Protein AF-A0A820J6U2-F1 (afdb_monomer_lite)

Structure (mmCIF, N/CA/C/O backbone):
data_AF-A0A820J6U2-F1
#
_entry.id   AF-A0A820J6U2-F1
#
loop_
_atom_site.group_PDB
_atom_site.id
_atom_site.type_symbol
_atom_site.label_atom_id
_atom_site.label_alt_id
_atom_site.label_comp_id
_atom_site.label_asym_id
_atom_site.label_entity_id
_atom_site.label_seq_id
_atom_site.pdbx_PDB_ins_code
_atom_site.Cartn_x
_atom_site.Cartn_y
_atom_site.Cartn_z
_atom_site.occupancy
_atom_site.B_iso_or_equiv
_atom_site.auth_seq_id
_atom_site.auth_comp_id
_atom_site.auth_asym_id
_atom_site.auth_atom_id
_atom_site.pdbx_PDB_model_num
ATOM 1 N N . MET A 1 1 ? -4.299 0.961 -0.745 1.00 91.75 1 MET A N 1
ATOM 2 C CA . MET A 1 1 ? -5.739 0.727 -0.491 1.00 91.75 1 MET A CA 1
ATOM 3 C C . MET A 1 1 ? -6.074 1.226 0.905 1.00 91.75 1 MET A C 1
ATOM 5 O O . MET A 1 1 ? -5.284 0.971 1.806 1.00 91.75 1 MET A O 1
ATOM 9 N N . ILE A 1 2 ? -7.191 1.932 1.085 1.00 94.06 2 ILE A N 1
ATOM 10 C CA . ILE A 1 2 ? -7.709 2.304 2.411 1.00 94.06 2 ILE A CA 1
ATOM 11 C C . ILE A 1 2 ? -8.924 1.419 2.688 1.00 94.06 2 ILE A C 1
ATOM 13 O O . ILE A 1 2 ? -9.778 1.289 1.812 1.00 94.06 2 ILE A O 1
ATOM 17 N N . VAL A 1 3 ? -8.992 0.800 3.863 1.00 93.19 3 VAL A N 1
ATOM 18 C CA . VAL A 1 3 ? -10.116 -0.058 4.267 1.00 93.19 3 VAL A CA 1
ATOM 19 C C . VAL A 1 3 ? -10.575 0.281 5.670 1.00 93.19 3 VAL A C 1
ATOM 21 O O . VAL A 1 3 ? -9.757 0.643 6.515 1.00 93.19 3 VAL A O 1
ATOM 24 N N . SER A 1 4 ? -11.872 0.125 5.932 1.00 90.62 4 SER A N 1
ATOM 25 C CA . SER A 1 4 ? -12.332 0.050 7.314 1.00 90.62 4 SER A CA 1
ATOM 26 C C . SER A 1 4 ? -11.822 -1.240 7.940 1.00 90.62 4 SER A C 1
ATOM 28 O O . SER A 1 4 ? -11.624 -2.244 7.257 1.00 90.62 4 SER A O 1
ATOM 30 N N . ASP A 1 5 ? -11.607 -1.221 9.242 1.00 86.25 5 ASP A N 1
ATOM 31 C CA . ASP A 1 5 ? -11.094 -2.382 9.956 1.00 86.25 5 ASP A CA 1
ATOM 32 C C . ASP A 1 5 ? -12.026 -3.614 9.872 1.00 86.25 5 ASP A C 1
ATOM 34 O O . ASP A 1 5 ? -11.580 -4.685 9.457 1.00 86.25 5 ASP A O 1
ATOM 38 N N . ALA A 1 6 ? -13.333 -3.444 10.105 1.00 86.00 6 ALA A N 1
ATOM 39 C CA . ALA A 1 6 ? -14.312 -4.534 10.009 1.00 86.00 6 ALA A CA 1
ATOM 40 C C . ALA A 1 6 ? -14.366 -5.185 8.612 1.00 86.00 6 ALA A C 1
ATOM 42 O O . ALA A 1 6 ? -14.440 -6.410 8.483 1.00 86.00 6 ALA A O 1
ATOM 43 N N . LEU A 1 7 ? -14.313 -4.375 7.549 1.00 88.00 7 LEU A N 1
ATOM 44 C CA . LEU A 1 7 ? -14.308 -4.885 6.177 1.00 88.00 7 LEU A CA 1
ATOM 45 C C . LEU A 1 7 ? -12.940 -5.475 5.810 1.00 88.00 7 LEU A C 1
ATOM 47 O O . LEU A 1 7 ? -12.855 -6.497 5.128 1.00 88.00 7 LEU A O 1
ATOM 51 N N . GLY A 1 8 ? -11.871 -4.842 6.289 1.00 90.00 8 GLY A N 1
ATOM 52 C CA . GLY A 1 8 ? -10.494 -5.241 6.050 1.00 90.00 8 GLY A CA 1
ATOM 53 C C . GLY A 1 8 ? -10.203 -6.647 6.559 1.00 90.00 8 GLY A C 1
ATOM 54 O O . GLY A 1 8 ? -9.591 -7.427 5.835 1.00 90.00 8 GLY A O 1
ATOM 55 N N . GLN A 1 9 ? -10.726 -7.010 7.732 1.00 89.56 9 GLN A N 1
ATOM 56 C CA . GLN A 1 9 ? -10.561 -8.350 8.298 1.00 89.56 9 GLN A CA 1
ATOM 57 C C . GLN A 1 9 ? -11.046 -9.469 7.359 1.00 89.56 9 GLN A C 1
ATOM 59 O O . GLN A 1 9 ? -10.463 -10.550 7.351 1.00 89.56 9 GLN A O 1
ATOM 64 N N . HIS A 1 10 ? -12.084 -9.209 6.562 1.00 90.56 10 HIS A N 1
ATOM 65 C CA . HIS A 1 10 ? -12.668 -10.194 5.652 1.00 90.56 10 HIS A CA 1
ATOM 66 C C . HIS A 1 10 ? -12.004 -10.162 4.274 1.00 90.56 10 HIS A C 1
ATOM 68 O O . HIS A 1 10 ? -11.646 -11.203 3.736 1.00 90.56 10 HIS A O 1
ATOM 74 N N . ILE A 1 11 ? -11.800 -8.967 3.711 1.00 92.44 11 ILE A N 1
ATOM 75 C CA . ILE A 1 11 ? -11.329 -8.821 2.327 1.00 92.44 11 ILE A CA 1
ATOM 76 C C . ILE A 1 11 ? -9.810 -8.963 2.221 1.00 92.44 11 ILE A C 1
ATOM 78 O O . ILE A 1 11 ? -9.307 -9.577 1.282 1.00 92.44 11 ILE A O 1
ATOM 82 N N . VAL A 1 12 ? -9.049 -8.384 3.157 1.00 92.75 12 VAL A N 1
ATOM 83 C CA . VAL A 1 12 ? -7.586 -8.307 3.035 1.00 92.75 12 VAL A CA 1
ATOM 84 C C . VAL A 1 12 ? -6.919 -9.685 2.942 1.00 92.75 12 VAL A C 1
ATOM 86 O O . VAL A 1 12 ? -6.021 -9.819 2.107 1.00 92.75 12 VAL A O 1
ATOM 89 N N . PRO A 1 13 ? -7.334 -10.719 3.698 1.00 91.12 13 PRO A N 1
ATOM 90 C CA . PRO A 1 13 ? -6.768 -12.056 3.550 1.00 91.12 13 PRO A CA 1
ATOM 91 C C . PRO A 1 13 ? -6.868 -12.632 2.132 1.00 91.12 13 PRO A C 1
ATOM 93 O O . PRO A 1 13 ? -5.956 -13.344 1.714 1.00 91.12 13 PRO A O 1
ATOM 96 N N . GLU A 1 14 ? -7.925 -12.295 1.388 1.00 91.62 14 GLU A N 1
ATOM 97 C CA . GLU A 1 14 ? -8.164 -12.782 0.024 1.00 91.62 14 GLU A CA 1
ATOM 98 C C . GLU A 1 14 ? -7.326 -12.030 -1.017 1.00 91.62 14 GLU A C 1
ATOM 100 O O . GLU A 1 14 ? -6.870 -12.610 -2.001 1.00 91.62 14 GLU A O 1
ATOM 105 N N . ILE A 1 15 ? -7.077 -10.737 -0.791 1.00 92.12 15 ILE A N 1
ATOM 106 C CA . ILE A 1 15 ? -6.413 -9.864 -1.771 1.00 92.12 15 ILE A CA 1
ATOM 107 C C . ILE A 1 15 ? -4.946 -9.564 -1.448 1.00 92.12 15 ILE A C 1
ATOM 109 O O . ILE A 1 15 ? -4.245 -8.983 -2.277 1.00 92.12 15 ILE A O 1
ATOM 113 N N . GLN A 1 16 ? -4.439 -9.952 -0.272 1.00 90.69 16 GLN A N 1
ATOM 114 C CA . GLN A 1 16 ? -3.054 -9.665 0.135 1.00 90.69 16 GLN A CA 1
ATOM 115 C C . GLN A 1 16 ? -2.012 -10.262 -0.820 1.00 90.69 16 GLN A C 1
ATOM 117 O O . GLN A 1 16 ? -0.917 -9.717 -0.945 1.00 90.69 16 GLN A O 1
ATOM 122 N N . ALA A 1 17 ? -2.342 -11.340 -1.534 1.00 90.75 17 ALA A N 1
ATOM 123 C CA . ALA A 1 17 ? -1.451 -11.960 -2.511 1.00 90.75 17 ALA A CA 1
ATOM 124 C C . ALA A 1 17 ? -1.325 -11.152 -3.817 1.00 90.75 17 ALA A C 1
ATOM 126 O O . ALA A 1 17 ? -0.379 -11.365 -4.572 1.00 90.75 17 ALA A O 1
ATOM 127 N N . LEU A 1 18 ? -2.232 -10.201 -4.084 1.00 90.88 18 LEU A N 1
ATOM 128 C CA . LEU A 1 18 ? -2.226 -9.441 -5.333 1.00 90.88 18 LEU A CA 1
ATOM 129 C C . LEU A 1 18 ? -0.959 -8.581 -5.447 1.00 90.88 18 LEU A C 1
ATOM 131 O O . LEU A 1 18 ? -0.702 -7.755 -4.563 1.00 90.88 18 LEU A O 1
ATOM 135 N N . PRO A 1 19 ? -0.171 -8.714 -6.527 1.00 86.12 19 PRO A N 1
ATOM 136 C CA . PRO A 1 19 ? 1.062 -7.950 -6.695 1.00 86.12 19 PRO A CA 1
ATOM 137 C C . PRO A 1 19 ? 0.797 -6.449 -6.859 1.00 86.12 19 PRO A C 1
ATOM 139 O O . PRO A 1 19 ? 1.617 -5.639 -6.442 1.00 86.12 19 PRO A O 1
ATOM 142 N N . GLN A 1 20 ? -0.372 -6.062 -7.387 1.00 84.50 20 GLN A N 1
ATOM 143 C CA . GLN A 1 20 ? -0.759 -4.653 -7.531 1.00 84.50 20 GLN A CA 1
ATOM 144 C C . GLN A 1 20 ? -1.0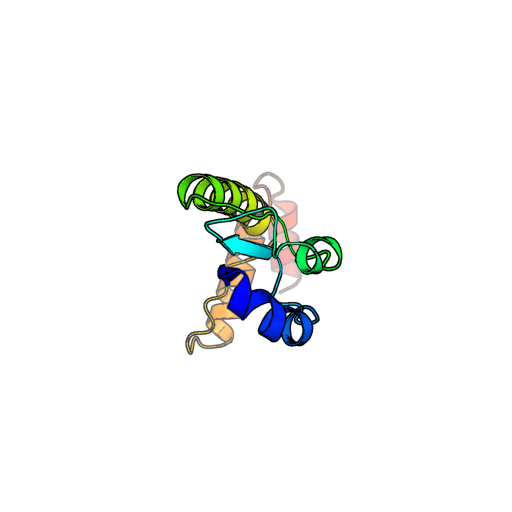67 -3.992 -6.179 1.00 84.50 20 GLN A C 1
ATOM 146 O O . GLN A 1 20 ? -1.043 -2.768 -6.050 1.00 84.50 20 GLN A O 1
ATOM 151 N N . LEU A 1 21 ? -1.370 -4.791 -5.152 1.00 90.00 21 LEU A N 1
ATOM 152 C CA . LEU A 1 21 ? -1.632 -4.291 -3.814 1.00 90.00 21 LEU A CA 1
ATOM 153 C C . LEU A 1 21 ? -0.306 -4.118 -3.071 1.00 90.00 21 LEU A C 1
ATOM 155 O O . LEU A 1 21 ? 0.199 -5.057 -2.458 1.00 90.00 21 LEU A O 1
ATOM 159 N N . LEU A 1 22 ? 0.248 -2.908 -3.132 1.00 88.88 22 LEU A N 1
ATOM 160 C CA . LEU A 1 22 ? 1.534 -2.576 -2.508 1.00 88.88 22 LEU A CA 1
ATOM 161 C C . LEU A 1 22 ? 1.409 -2.215 -1.027 1.00 88.88 22 LEU A C 1
ATOM 163 O O . LEU A 1 22 ? 2.329 -2.430 -0.242 1.00 88.88 22 LEU A O 1
ATOM 167 N N . SER A 1 23 ? 0.302 -1.586 -0.634 1.00 91.75 23 SER A N 1
ATOM 168 C CA . SER A 1 23 ? 0.139 -1.042 0.716 1.00 91.75 23 SER A CA 1
ATOM 169 C C . SER A 1 23 ? -1.329 -0.929 1.108 1.00 91.75 23 SER A C 1
ATOM 171 O O . SER A 1 23 ? -2.186 -0.552 0.297 1.00 91.75 23 SER A O 1
ATOM 173 N N . ILE A 1 24 ? -1.606 -1.242 2.370 1.00 93.62 24 ILE A N 1
ATOM 174 C CA . ILE A 1 24 ? -2.929 -1.220 2.990 1.00 93.62 24 ILE A CA 1
ATOM 175 C C . ILE A 1 24 ? -2.871 -0.297 4.206 1.00 93.62 24 ILE A C 1
ATOM 177 O O . ILE A 1 24 ? -2.007 -0.456 5.069 1.00 93.62 24 ILE A O 1
ATOM 181 N N . TYR A 1 25 ? -3.800 0.651 4.273 1.00 94.06 25 TYR A N 1
ATOM 182 C CA . TYR A 1 25 ? -3.992 1.540 5.416 1.00 94.06 25 TYR A CA 1
ATOM 183 C C . TYR A 1 25 ? -5.365 1.248 5.995 1.00 94.06 25 TYR A C 1
ATOM 185 O O . TYR A 1 25 ? -6.367 1.258 5.276 1.00 94.06 25 TYR A O 1
ATOM 193 N N . VAL A 1 26 ? -5.405 0.952 7.285 1.00 92.81 26 VAL A N 1
ATOM 194 C CA . VAL A 1 26 ? -6.649 0.603 7.964 1.00 92.81 26 VAL A CA 1
ATOM 195 C C . VAL A 1 26 ? -7.161 1.836 8.698 1.00 92.81 26 VAL A C 1
ATOM 197 O O . VAL A 1 26 ? -6.409 2.477 9.430 1.00 92.81 26 VAL A O 1
ATOM 200 N N . PHE A 1 27 ? -8.427 2.181 8.490 1.00 91.50 27 PHE A N 1
ATOM 201 C CA . PHE A 1 27 ? -9.104 3.292 9.150 1.00 91.50 27 PHE A CA 1
ATOM 202 C C . PHE A 1 27 ? -10.130 2.748 10.152 1.00 91.50 27 PHE A C 1
ATOM 204 O O . PHE A 1 27 ? -10.993 1.946 9.787 1.00 91.50 27 PHE A O 1
ATOM 211 N N . CYS A 1 28 ? -10.007 3.127 11.423 1.00 87.56 28 CYS A N 1
ATOM 212 C CA . CYS A 1 28 ? -10.856 2.623 12.501 1.00 87.56 28 CYS A CA 1
ATOM 213 C C . CYS A 1 28 ? -10.901 3.594 13.678 1.00 87.56 28 CYS A C 1
ATOM 215 O O . CYS A 1 28 ? -9.853 4.051 14.124 1.00 87.56 28 CYS A O 1
ATOM 217 N N . ASP A 1 29 ? -12.089 3.815 14.238 1.00 81.81 29 ASP A N 1
ATOM 218 C CA . ASP A 1 29 ? -12.287 4.676 15.409 1.00 81.81 29 ASP A CA 1
ATOM 219 C C . ASP A 1 29 ? -11.660 4.109 16.693 1.00 81.81 29 ASP A C 1
ATOM 221 O O . ASP A 1 29 ? -11.345 4.867 17.610 1.00 81.81 29 ASP A O 1
ATOM 225 N N . ASN A 1 30 ? -11.455 2.788 16.783 1.00 78.00 30 ASN A N 1
ATOM 226 C CA . ASN A 1 30 ? -11.007 2.143 18.016 1.00 78.00 30 ASN A CA 1
ATOM 227 C C . ASN A 1 30 ? -9.865 1.146 17.779 1.00 78.00 30 ASN A C 1
ATOM 229 O O . ASN A 1 30 ? -10.063 0.025 17.309 1.00 78.00 30 ASN A O 1
ATOM 233 N N . GLN A 1 31 ? -8.641 1.554 18.126 1.00 68.81 31 GLN A N 1
ATOM 234 C CA . GLN A 1 31 ? -7.435 0.807 17.764 1.00 68.81 31 GLN A CA 1
ATOM 235 C C . GLN A 1 31 ? -7.245 -0.522 18.514 1.00 68.81 31 GLN A C 1
ATOM 237 O O . GLN A 1 31 ? -6.524 -1.401 18.051 1.00 68.81 31 GLN A O 1
ATOM 242 N N . SER A 1 32 ? -7.862 -0.693 19.679 1.00 67.12 32 SER A N 1
ATOM 243 C CA . SER A 1 32 ? -7.484 -1.758 20.615 1.00 67.12 32 SER A CA 1
ATOM 244 C C . SER A 1 32 ? -8.186 -3.099 20.388 1.00 67.12 32 SER A C 1
ATOM 246 O O . SER A 1 32 ? -7.609 -4.135 20.713 1.00 67.12 32 SER A O 1
ATOM 248 N N . ILE A 1 33 ? -9.401 -3.110 19.832 1.00 63.00 33 ILE A N 1
ATOM 249 C CA . ILE A 1 33 ? -10.250 -4.317 19.833 1.00 63.00 33 ILE A CA 1
ATOM 250 C C . ILE A 1 33 ? -10.084 -5.151 18.555 1.00 63.00 33 ILE A C 1
ATOM 252 O O . ILE A 1 33 ? -10.189 -6.373 18.602 1.00 63.00 33 ILE A O 1
ATOM 256 N N . HIS A 1 34 ? -9.756 -4.524 17.426 1.00 62.09 34 HIS A N 1
ATOM 257 C CA . HIS A 1 34 ? -9.896 -5.184 16.127 1.00 62.09 34 HIS A CA 1
ATOM 258 C C . HIS A 1 34 ? -8.610 -5.266 15.286 1.00 62.09 34 HIS A C 1
ATOM 260 O O . HIS A 1 34 ? -8.587 -5.912 14.249 1.00 62.09 34 HIS A O 1
ATOM 266 N N . GLN A 1 35 ? -7.480 -4.735 15.760 1.00 70.69 35 GLN A N 1
ATOM 267 C CA . GLN A 1 35 ? -6.234 -4.678 14.977 1.00 70.69 35 GLN A CA 1
ATOM 268 C C . GLN A 1 35 ? -5.331 -5.919 15.073 1.00 70.69 35 GLN A C 1
ATOM 270 O O . GLN A 1 35 ? -4.171 -5.878 14.671 1.00 70.69 35 GLN A O 1
ATOM 275 N N . GLN A 1 36 ? -5.781 -7.038 15.641 1.00 81.62 36 GLN A N 1
ATOM 276 C CA . GLN A 1 36 ? -4.898 -8.210 15.743 1.00 81.62 36 GLN A CA 1
ATOM 277 C C . GLN A 1 36 ? -4.549 -8.788 14.366 1.00 81.62 36 GLN A C 1
ATOM 279 O O . GLN A 1 36 ? -3.400 -9.166 14.138 1.00 81.62 36 GLN A O 1
ATOM 284 N N . TRP A 1 37 ? -5.505 -8.787 13.432 1.00 85.56 37 TRP A N 1
ATOM 285 C CA . TRP A 1 37 ? -5.286 -9.294 12.077 1.00 85.56 37 TRP A CA 1
ATOM 286 C C . TRP A 1 37 ? -4.264 -8.447 11.308 1.00 85.56 37 TRP A C 1
ATOM 288 O O . TRP A 1 37 ? -3.452 -8.997 10.567 1.00 85.56 37 TRP A O 1
ATOM 298 N N . THR A 1 38 ? -4.219 -7.130 11.536 1.00 88.25 38 THR A N 1
ATOM 299 C CA . THR A 1 38 ? -3.324 -6.223 10.798 1.00 88.25 38 THR A CA 1
ATOM 300 C C . THR A 1 38 ? -1.848 -6.522 11.047 1.00 88.25 38 THR A C 1
ATOM 302 O O . THR A 1 38 ? -1.039 -6.406 10.132 1.00 88.25 38 THR A O 1
ATOM 305 N N . LYS A 1 39 ? -1.499 -7.000 12.249 1.00 87.31 39 LYS A N 1
ATOM 306 C CA . LYS A 1 39 ? -0.124 -7.382 12.616 1.00 87.31 39 LYS A CA 1
ATOM 307 C C . LYS A 1 39 ? 0.393 -8.599 11.851 1.00 87.31 39 LYS A C 1
ATOM 309 O O . LYS A 1 39 ? 1.600 -8.788 11.756 1.00 87.31 39 LYS A O 1
ATOM 314 N N . THR A 1 40 ? -0.509 -9.431 11.336 1.00 88.31 40 THR A N 1
ATOM 315 C CA . THR A 1 40 ? -0.153 -10.652 10.597 1.00 88.31 40 THR A CA 1
ATOM 316 C C . THR A 1 40 ? 0.055 -10.407 9.106 1.00 88.31 40 THR A C 1
ATOM 318 O O . THR A 1 40 ? 0.555 -11.288 8.413 1.00 88.31 40 THR A O 1
ATOM 321 N N . ILE A 1 41 ? -0.301 -9.217 8.606 1.00 90.56 41 ILE A N 1
ATOM 322 C CA . ILE A 1 41 ? -0.330 -8.916 7.174 1.00 90.56 41 ILE A CA 1
ATOM 323 C C . ILE A 1 41 ? 0.791 -7.926 6.832 1.00 90.56 41 ILE A C 1
ATOM 325 O O . ILE A 1 41 ? 0.666 -6.738 7.133 1.00 90.56 41 ILE A O 1
ATOM 329 N N . PRO A 1 42 ? 1.859 -8.363 6.135 1.00 90.56 42 PRO A N 1
ATOM 330 C CA . PRO A 1 42 ? 3.041 -7.531 5.877 1.00 90.56 42 PRO A CA 1
ATOM 331 C C . PRO A 1 42 ? 2.754 -6.255 5.078 1.00 90.56 42 PRO A C 1
ATOM 333 O O . PRO A 1 42 ? 3.480 -5.272 5.177 1.00 90.56 42 PRO A O 1
ATOM 336 N N . LYS A 1 43 ? 1.696 -6.271 4.260 1.00 92.81 43 LYS A N 1
ATOM 337 C CA . LYS A 1 43 ? 1.296 -5.142 3.409 1.00 92.81 43 LYS A CA 1
ATOM 338 C C . LYS A 1 43 ? 0.529 -4.056 4.163 1.00 92.81 43 LYS A C 1
ATOM 340 O O . LYS A 1 43 ? 0.250 -3.008 3.577 1.00 92.81 43 LYS A O 1
ATOM 345 N N . VAL A 1 44 ? 0.166 -4.284 5.426 1.00 92.44 44 VAL A N 1
ATOM 346 C CA . VAL A 1 44 ? -0.454 -3.248 6.253 1.00 92.44 44 VAL A CA 1
ATOM 347 C C . VAL A 1 44 ? 0.626 -2.291 6.740 1.00 92.44 44 VAL A C 1
ATOM 349 O O . VAL A 1 44 ? 1.503 -2.665 7.510 1.00 92.44 44 VAL A O 1
ATOM 352 N N . LYS A 1 45 ? 0.551 -1.037 6.288 1.00 91.81 45 LYS A N 1
ATOM 353 C CA . LYS A 1 45 ? 1.519 0.008 6.650 1.00 91.81 45 LYS A CA 1
ATOM 354 C C . LYS A 1 45 ? 1.151 0.779 7.907 1.00 91.81 45 LYS A C 1
ATOM 356 O O . LYS A 1 45 ? 2.016 1.395 8.520 1.00 91.81 45 LYS A O 1
ATOM 361 N N . GLY A 1 46 ? -0.115 0.743 8.300 1.00 90.44 46 GLY A N 1
ATOM 362 C CA . GLY A 1 46 ? -0.551 1.384 9.526 1.00 90.44 46 GLY A CA 1
ATOM 363 C C . GLY A 1 46 ? -2.046 1.277 9.749 1.00 90.44 46 GLY A C 1
ATOM 364 O O . GLY A 1 46 ? -2.821 0.994 8.827 1.00 90.44 46 GLY A O 1
ATOM 365 N N . VAL A 1 47 ? -2.430 1.530 10.997 1.00 91.12 47 VAL A N 1
ATOM 366 C CA . VAL A 1 47 ? -3.824 1.680 11.393 1.00 91.12 47 VAL A CA 1
ATOM 367 C C . VAL A 1 47 ? -4.025 3.045 12.026 1.00 91.12 47 VAL A C 1
ATOM 369 O O . VAL A 1 47 ? -3.253 3.465 12.887 1.00 91.12 47 VAL A O 1
ATOM 372 N N . TYR A 1 48 ? -5.078 3.730 11.605 1.00 91.62 48 TYR A N 1
ATOM 373 C CA . TYR A 1 48 ? -5.287 5.139 11.885 1.00 91.62 48 TYR A CA 1
ATOM 374 C C . TYR A 1 48 ? -6.724 5.385 12.328 1.00 91.62 48 TYR A C 1
ATOM 376 O O . TYR A 1 48 ? -7.654 4.759 11.829 1.00 91.62 48 TYR A O 1
ATOM 384 N N . THR A 1 49 ? -6.883 6.324 13.252 1.00 91.62 49 THR A N 1
ATOM 385 C CA . THR A 1 49 ? -8.182 6.826 13.728 1.00 91.62 49 THR A CA 1
ATOM 386 C C . THR A 1 49 ? -8.583 8.130 13.055 1.00 91.62 49 THR A C 1
ATOM 388 O O . THR A 1 49 ? -9.704 8.589 13.215 1.00 91.62 49 THR A O 1
ATOM 391 N N . GLN A 1 50 ? -7.658 8.742 12.315 1.00 91.81 50 GLN A N 1
ATOM 392 C CA . GLN A 1 50 ? -7.839 10.015 11.629 1.00 91.81 50 GLN A CA 1
ATOM 393 C C . GLN A 1 50 ? -7.354 9.893 10.188 1.00 91.81 50 GLN A C 1
ATOM 395 O O . GLN A 1 50 ? -6.494 9.060 9.879 1.00 91.81 50 GLN A O 1
ATOM 400 N N . ILE A 1 51 ? -7.920 10.708 9.300 1.00 91.31 51 ILE A N 1
ATOM 401 C CA . ILE A 1 51 ? -7.618 10.649 7.867 1.00 91.31 51 ILE A CA 1
ATOM 402 C C . ILE A 1 51 ? -6.323 11.394 7.530 1.00 91.31 51 ILE A C 1
ATOM 404 O O . ILE A 1 51 ? -5.593 10.993 6.626 1.00 91.31 51 ILE A O 1
ATOM 408 N N . GLU A 1 52 ? -5.982 12.440 8.282 1.00 95.38 52 GLU A N 1
ATOM 409 C CA . GLU A 1 52 ? -4.812 13.285 8.039 1.00 95.38 52 GLU A CA 1
ATOM 410 C C . GLU A 1 52 ? -3.498 12.485 8.086 1.00 95.38 52 GLU A C 1
ATOM 412 O O . GLU A 1 52 ? -2.705 12.600 7.147 1.00 95.38 52 GLU A O 1
ATOM 417 N N . PRO A 1 53 ? -3.260 11.599 9.076 1.00 94.38 53 PRO A N 1
ATOM 418 C CA . PRO A 1 53 ? -2.077 10.741 9.079 1.00 94.38 53 PRO A CA 1
ATOM 419 C C . PRO A 1 53 ? -2.019 9.762 7.898 1.00 94.38 53 PRO A C 1
ATOM 421 O O . PRO A 1 53 ? -0.929 9.451 7.416 1.00 94.38 53 PRO A O 1
ATOM 424 N N . ILE A 1 54 ? -3.173 9.294 7.401 1.00 94.38 54 ILE A N 1
ATOM 425 C CA . ILE A 1 54 ? -3.234 8.449 6.199 1.00 94.38 54 ILE A CA 1
ATOM 426 C C . ILE A 1 54 ? -2.782 9.261 4.984 1.00 94.38 54 ILE A C 1
ATOM 428 O O . ILE A 1 54 ? -1.980 8.778 4.187 1.00 94.38 54 ILE A O 1
ATOM 432 N N . CYS A 1 55 ? -3.254 10.501 4.849 1.00 93.44 55 CYS A N 1
ATOM 433 C CA . CYS A 1 55 ? -2.855 11.391 3.761 1.00 93.44 55 CYS A CA 1
ATOM 434 C C . CYS A 1 55 ? -1.340 11.641 3.746 1.00 93.44 55 CYS A C 1
ATOM 436 O O . CYS A 1 55 ? -0.729 11.603 2.678 1.00 93.44 55 CYS A O 1
ATOM 438 N N . GLU A 1 56 ? -0.716 11.852 4.906 1.00 94.69 56 GLU A N 1
ATOM 439 C CA . GLU A 1 56 ? 0.740 12.013 4.991 1.00 94.69 56 GLU A CA 1
ATOM 440 C C . GLU A 1 56 ? 1.490 10.723 4.635 1.00 94.69 56 GLU A C 1
ATOM 442 O O . GLU A 1 56 ? 2.431 10.760 3.839 1.00 94.69 56 GLU A O 1
ATOM 447 N N . ALA A 1 57 ? 1.031 9.568 5.127 1.00 92.75 57 ALA A N 1
ATOM 448 C CA . ALA A 1 57 ? 1.604 8.275 4.755 1.00 92.75 57 ALA A CA 1
ATOM 449 C C . ALA A 1 57 ? 1.511 8.022 3.237 1.00 92.75 57 ALA A C 1
ATOM 451 O O . ALA A 1 57 ? 2.484 7.604 2.609 1.00 92.75 57 ALA A O 1
ATOM 452 N N . LEU A 1 58 ? 0.375 8.364 2.622 1.00 91.81 58 LEU A N 1
ATOM 453 C CA . LEU A 1 58 ? 0.171 8.266 1.176 1.00 91.81 58 LEU A CA 1
ATOM 454 C C . LEU A 1 58 ? 1.086 9.202 0.384 1.00 91.81 58 LEU A C 1
ATOM 456 O O . LEU A 1 58 ? 1.589 8.805 -0.664 1.00 91.81 58 LEU A O 1
ATOM 460 N N . LYS A 1 59 ? 1.327 10.433 0.854 1.00 90.81 59 LYS A N 1
ATOM 461 C CA . LYS A 1 59 ? 2.265 11.359 0.195 1.00 90.81 59 LYS A CA 1
ATOM 462 C C . LYS A 1 59 ? 3.685 10.802 0.188 1.00 90.81 59 LYS A C 1
ATOM 464 O O . LYS A 1 59 ? 4.369 10.908 -0.829 1.00 90.81 59 LYS A O 1
ATOM 469 N N . ILE A 1 60 ? 4.122 10.219 1.304 1.00 89.12 60 ILE A N 1
ATOM 470 C CA . ILE A 1 60 ? 5.440 9.585 1.419 1.00 89.12 60 ILE A CA 1
ATOM 471 C C . ILE A 1 60 ? 5.526 8.393 0.464 1.00 89.12 60 ILE A C 1
ATOM 473 O O . ILE A 1 60 ? 6.453 8.305 -0.338 1.00 89.12 60 ILE A O 1
ATOM 477 N N . ASP A 1 61 ? 4.525 7.517 0.490 1.00 87.12 61 ASP A N 1
ATOM 478 C CA . ASP A 1 61 ? 4.524 6.318 -0.342 1.00 87.12 61 ASP A CA 1
ATOM 479 C C . ASP A 1 61 ? 4.406 6.622 -1.833 1.00 87.12 61 ASP A C 1
ATOM 481 O O . ASP A 1 61 ? 5.065 5.968 -2.638 1.00 87.12 61 ASP A O 1
ATOM 485 N N . ARG A 1 62 ? 3.663 7.665 -2.209 1.00 83.69 62 ARG A N 1
ATOM 486 C CA . ARG A 1 62 ? 3.630 8.162 -3.586 1.00 83.69 62 ARG A CA 1
ATOM 487 C C . ARG A 1 62 ? 5.015 8.590 -4.062 1.00 83.69 62 ARG A C 1
ATOM 489 O O . ARG A 1 62 ? 5.417 8.199 -5.148 1.00 83.69 62 ARG A O 1
ATOM 496 N N . ARG A 1 63 ? 5.765 9.346 -3.252 1.00 81.19 63 ARG A N 1
ATOM 497 C CA . ARG A 1 63 ? 7.133 9.768 -3.614 1.00 81.19 63 ARG A CA 1
ATOM 498 C C . ARG A 1 63 ? 8.078 8.578 -3.796 1.00 81.19 63 ARG A C 1
ATOM 500 O O . ARG A 1 63 ? 8.975 8.647 -4.628 1.00 81.19 63 ARG A O 1
ATOM 507 N N . ASN A 1 64 ? 7.876 7.504 -3.034 1.00 76.12 64 ASN A N 1
ATOM 508 C CA . ASN A 1 64 ? 8.649 6.269 -3.169 1.00 76.12 64 ASN A CA 1
ATOM 509 C C . ASN A 1 64 ? 8.230 5.451 -4.404 1.00 76.12 64 ASN A C 1
ATOM 511 O O . ASN A 1 64 ? 9.070 4.800 -5.015 1.00 76.12 64 ASN A O 1
ATOM 515 N N . CYS A 1 65 ? 6.949 5.502 -4.777 1.00 68.62 65 CYS A N 1
ATOM 516 C CA . CYS A 1 65 ? 6.385 4.815 -5.939 1.00 68.62 65 CYS A CA 1
ATOM 517 C C . CYS A 1 65 ? 6.771 5.491 -7.269 1.00 68.62 65 CYS A C 1
ATOM 519 O O . CYS A 1 65 ? 7.169 4.805 -8.208 1.00 68.62 65 CYS A O 1
ATOM 521 N N . ASP A 1 66 ? 6.724 6.827 -7.330 1.00 60.50 66 ASP A N 1
ATOM 522 C CA . ASP A 1 66 ? 7.039 7.619 -8.534 1.00 60.50 66 ASP A CA 1
ATOM 523 C C . ASP A 1 66 ? 8.505 7.457 -8.986 1.00 60.50 66 ASP A C 1
ATOM 525 O O . ASP A 1 66 ? 8.820 7.699 -10.144 1.00 60.50 66 ASP A O 1
ATOM 529 N N . ARG A 1 67 ? 9.414 7.008 -8.106 1.00 55.53 67 ARG A N 1
ATOM 530 C CA . ARG A 1 67 ? 10.829 6.767 -8.452 1.00 55.53 67 ARG A CA 1
ATOM 531 C C . ARG A 1 67 ? 11.090 5.454 -9.200 1.00 55.53 67 ARG A C 1
ATOM 533 O O . ARG A 1 67 ? 12.220 5.234 -9.616 1.00 55.53 67 ARG A O 1
ATOM 540 N N . GLY A 1 68 ? 10.098 4.572 -9.336 1.00 53.16 68 GLY A N 1
ATOM 541 C CA . GLY A 1 68 ? 10.282 3.261 -9.973 1.00 53.16 68 GLY A CA 1
ATOM 542 C C . GLY A 1 68 ? 9.109 2.779 -10.823 1.00 53.16 68 GLY A C 1
ATOM 543 O O . GLY A 1 68 ? 9.153 1.658 -11.324 1.00 53.16 68 GLY A O 1
ATOM 544 N N . MET A 1 69 ? 8.050 3.578 -10.977 1.00 53.12 69 MET A N 1
ATOM 545 C CA . MET A 1 69 ? 6.888 3.220 -11.789 1.00 53.12 69 MET A CA 1
ATOM 546 C C . MET A 1 69 ? 6.586 4.323 -12.798 1.00 53.12 69 MET A C 1
ATOM 548 O O . MET A 1 69 ? 6.148 5.411 -12.434 1.00 53.12 69 MET A O 1
ATOM 552 N N . ILE A 1 70 ? 6.753 4.006 -14.081 1.00 56.12 70 ILE A N 1
ATOM 553 C CA . ILE A 1 70 ? 6.205 4.810 -15.172 1.00 56.12 70 ILE A CA 1
ATOM 554 C C . ILE A 1 70 ? 4.682 4.646 -15.130 1.00 56.12 70 ILE A C 1
ATOM 556 O O . ILE A 1 70 ? 4.152 3.537 -15.240 1.00 56.12 70 ILE A O 1
ATOM 560 N N . SER A 1 71 ? 3.961 5.750 -14.937 1.00 51.12 71 SER A N 1
ATOM 561 C CA . SER A 1 71 ? 2.497 5.785 -1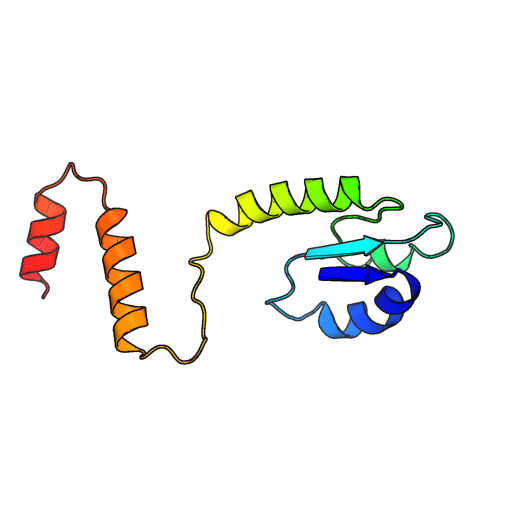4.973 1.00 51.12 71 SER A CA 1
ATOM 562 C C . SER A 1 71 ? 2.002 5.529 -16.402 1.00 51.12 71 SER A C 1
ATOM 564 O O . SER A 1 71 ? 1.748 6.466 -17.161 1.00 51.12 71 SER A O 1
ATOM 566 N N . ILE A 1 72 ? 1.812 4.264 -16.771 1.00 53.84 72 ILE A N 1
ATOM 567 C CA . ILE A 1 72 ? 1.148 3.899 -18.026 1.00 53.84 72 ILE A CA 1
ATOM 568 C C . ILE A 1 72 ? -0.361 3.868 -17.768 1.00 53.84 72 ILE A C 1
ATOM 570 O O . ILE A 1 72 ? -0.894 2.943 -17.150 1.00 53.84 72 ILE A O 1
ATOM 574 N N . SER A 1 73 ? -1.080 4.896 -18.217 1.00 53.12 73 SER A N 1
ATOM 575 C CA . SER A 1 73 ? -2.542 4.891 -18.200 1.00 53.12 73 SER A CA 1
ATOM 576 C C . SER A 1 73 ? -3.059 3.955 -19.301 1.00 53.12 73 SER A C 1
ATOM 578 O O . SER A 1 73 ? -3.158 4.319 -20.469 1.00 53.12 73 SER A O 1
ATOM 580 N N . PHE A 1 74 ? -3.416 2.721 -18.934 1.00 52.59 74 PHE A N 1
ATOM 581 C CA . PHE A 1 74 ? -3.950 1.696 -19.849 1.00 52.59 74 PHE A CA 1
ATOM 582 C C . PHE A 1 74 ? -5.400 1.959 -20.302 1.00 52.59 74 PHE A C 1
ATOM 584 O O . PHE A 1 74 ? -6.221 1.047 -20.393 1.00 52.59 74 PHE A O 1
ATOM 591 N N . ASN A 1 75 ? -5.744 3.204 -20.619 1.00 50.19 75 ASN A N 1
ATOM 592 C CA . ASN A 1 75 ? -7.048 3.534 -21.180 1.00 50.19 75 ASN A CA 1
ATOM 593 C C . ASN A 1 75 ? -6.955 3.589 -22.706 1.00 50.19 75 ASN A C 1
ATOM 595 O O . ASN A 1 75 ? -6.890 4.666 -23.285 1.00 50.19 75 ASN A O 1
ATOM 599 N N . ARG A 1 76 ? -7.005 2.418 -23.360 1.00 53.97 76 ARG A N 1
ATOM 600 C CA . ARG A 1 76 ? -7.248 2.286 -24.817 1.00 53.97 76 ARG A CA 1
ATOM 601 C C . ARG A 1 76 ? -6.246 3.024 -25.716 1.00 53.97 76 ARG A C 1
ATOM 603 O O . ARG A 1 76 ? -6.610 3.486 -26.794 1.00 53.97 76 ARG A O 1
ATOM 610 N N . ILE A 1 77 ? -5.010 3.162 -25.262 1.00 59.75 77 ILE A N 1
ATOM 611 C CA . ILE A 1 77 ? -3.970 3.831 -26.030 1.00 59.75 77 ILE A CA 1
ATOM 612 C C . ILE A 1 77 ? -3.296 2.802 -26.939 1.00 59.75 77 ILE A C 1
ATOM 614 O O . ILE A 1 77 ? -3.022 1.677 -26.519 1.00 59.75 77 ILE A O 1
ATOM 618 N N . ASP A 1 78 ? -3.080 3.190 -28.192 1.00 71.94 78 ASP A N 1
ATOM 619 C CA . ASP A 1 78 ? -2.410 2.374 -29.197 1.00 71.94 78 ASP A CA 1
ATOM 620 C C . ASP A 1 78 ? -1.031 1.890 -28.687 1.00 71.94 78 ASP A C 1
ATOM 622 O O . ASP A 1 78 ? -0.270 2.695 -28.137 1.00 71.94 78 ASP A O 1
ATOM 626 N N . PRO A 1 79 ? -0.684 0.597 -28.838 1.00 71.44 79 PRO A N 1
ATOM 627 C CA . PRO A 1 79 ? 0.599 0.065 -28.384 1.00 71.44 79 PRO A CA 1
ATOM 628 C C . PRO A 1 79 ? 1.814 0.850 -28.893 1.00 71.44 79 PRO A C 1
ATOM 630 O O . PRO A 1 79 ? 2.777 1.015 -28.145 1.00 71.44 79 PRO A O 1
ATOM 633 N N . LEU A 1 80 ? 1.767 1.401 -30.112 1.00 77.69 80 LEU A N 1
ATOM 634 C CA . LEU A 1 80 ? 2.844 2.219 -30.674 1.00 77.69 80 LEU A CA 1
ATOM 635 C C . LEU A 1 80 ? 3.059 3.497 -29.868 1.00 77.69 80 LEU A C 1
ATOM 637 O O . LEU A 1 80 ? 4.197 3.917 -29.674 1.00 77.69 80 LEU A O 1
ATOM 641 N N . PHE A 1 81 ? 1.990 4.102 -29.354 1.00 80.25 81 PHE A N 1
ATOM 642 C CA . PHE A 1 81 ? 2.103 5.276 -28.496 1.00 80.25 81 PHE A CA 1
ATOM 643 C C . PHE A 1 81 ? 2.752 4.921 -27.154 1.00 80.25 81 PHE A C 1
ATOM 645 O O . PHE A 1 81 ? 3.585 5.684 -26.672 1.00 80.25 81 PHE A O 1
ATOM 652 N N . MET A 1 82 ? 2.445 3.750 -26.579 1.00 76.75 82 MET A N 1
ATOM 653 C CA . MET A 1 82 ? 3.125 3.283 -25.361 1.00 76.75 82 MET A CA 1
ATOM 654 C C . MET A 1 82 ? 4.622 3.070 -25.599 1.00 76.75 82 MET A C 1
ATOM 656 O O . MET A 1 82 ? 5.434 3.579 -24.829 1.00 76.75 82 MET A O 1
ATOM 660 N N . TYR A 1 83 ? 4.997 2.382 -26.683 1.00 78.88 83 TYR A N 1
ATOM 661 C CA . TYR A 1 83 ? 6.407 2.194 -27.042 1.00 78.88 83 TYR A CA 1
ATOM 662 C C . TYR A 1 83 ? 7.114 3.526 -27.299 1.00 78.88 83 TYR A C 1
ATOM 664 O O . TYR A 1 83 ? 8.238 3.721 -26.847 1.0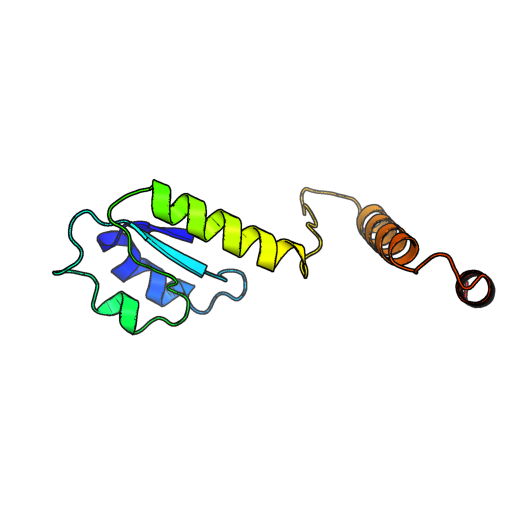0 78.88 83 TYR A O 1
ATOM 672 N N . THR A 1 84 ? 6.438 4.466 -27.961 1.00 81.94 84 THR A N 1
ATOM 673 C CA . THR A 1 84 ? 6.983 5.799 -28.248 1.00 81.94 84 THR A CA 1
ATOM 674 C C . THR A 1 84 ? 7.188 6.607 -26.968 1.00 81.94 84 THR A C 1
ATOM 676 O O . THR A 1 84 ? 8.208 7.275 -26.823 1.00 81.94 84 THR A O 1
ATOM 679 N N . GLN A 1 85 ? 6.252 6.539 -26.018 1.00 79.88 85 GLN A N 1
ATOM 680 C CA . GLN A 1 85 ? 6.375 7.230 -24.737 1.00 79.88 85 GLN A CA 1
ATOM 681 C C . GLN A 1 85 ? 7.527 6.658 -23.902 1.00 79.88 85 GLN A C 1
ATOM 683 O O . GLN A 1 85 ? 8.330 7.436 -23.393 1.00 79.88 85 GLN A O 1
ATOM 688 N N . LEU A 1 86 ? 7.634 5.326 -23.817 1.00 78.50 86 LEU A N 1
ATOM 689 C CA . LEU A 1 86 ? 8.730 4.645 -23.120 1.00 78.50 86 LEU A CA 1
ATOM 690 C C . LEU A 1 86 ? 10.088 4.983 -23.743 1.00 78.50 86 LEU A C 1
ATOM 692 O O . LEU A 1 86 ? 11.025 5.306 -23.023 1.00 78.50 86 LEU A O 1
ATOM 696 N N . LEU A 1 87 ? 10.181 4.961 -25.076 1.00 82.56 87 LEU A N 1
ATOM 697 C CA . LEU A 1 87 ? 11.395 5.340 -25.795 1.00 82.56 87 LEU A CA 1
ATOM 698 C C . LEU A 1 87 ? 11.769 6.800 -25.520 1.00 82.56 87 LEU A C 1
ATOM 700 O O . LEU A 1 87 ? 12.912 7.086 -25.192 1.00 82.56 87 LEU A O 1
ATOM 704 N N . LYS A 1 88 ? 10.809 7.725 -25.610 1.00 81.44 88 LYS A N 1
ATOM 705 C CA . LYS A 1 88 ? 11.041 9.150 -25.344 1.00 81.44 88 LYS A CA 1
ATOM 706 C C . LYS A 1 88 ? 11.535 9.391 -23.915 1.00 81.44 88 LYS A C 1
ATOM 708 O O . LYS A 1 88 ? 12.450 10.179 -23.728 1.00 81.44 88 LYS A O 1
ATOM 713 N N . GLU A 1 89 ? 10.928 8.752 -22.917 1.00 78.69 89 GLU A N 1
ATOM 714 C CA . GLU A 1 89 ? 11.350 8.886 -21.516 1.00 78.69 89 GLU A CA 1
ATOM 715 C C . GLU A 1 89 ? 12.751 8.312 -21.298 1.00 78.69 89 GLU A C 1
ATOM 717 O O . GLU A 1 89 ? 13.596 9.012 -20.751 1.00 78.69 89 GLU A O 1
ATOM 722 N N . ALA A 1 90 ? 13.037 7.121 -21.835 1.00 77.38 90 ALA A N 1
ATOM 723 C CA . ALA A 1 90 ? 14.375 6.538 -21.785 1.00 77.38 90 ALA A CA 1
ATOM 724 C C . ALA A 1 90 ? 15.431 7.450 -22.431 1.00 77.38 90 ALA A C 1
ATOM 726 O O . ALA A 1 90 ? 16.512 7.604 -21.880 1.00 77.38 90 ALA A O 1
ATOM 727 N N . LEU A 1 91 ? 15.117 8.094 -23.563 1.00 75.44 91 LEU A N 1
ATOM 728 C CA . LEU A 1 91 ? 16.023 9.039 -24.228 1.00 75.44 91 LEU A CA 1
ATOM 729 C C . LEU A 1 91 ? 16.258 10.320 -23.422 1.00 75.44 91 LEU A C 1
ATOM 731 O O . LEU A 1 91 ? 17.357 10.856 -23.460 1.00 75.44 91 LEU A O 1
ATOM 735 N N . LEU A 1 92 ? 15.240 10.817 -22.717 1.00 75.38 92 LEU A N 1
ATOM 736 C CA . LEU A 1 92 ? 15.346 12.016 -21.878 1.00 75.38 92 LEU A CA 1
ATOM 737 C C . LEU A 1 92 ? 16.084 11.758 -20.555 1.00 75.3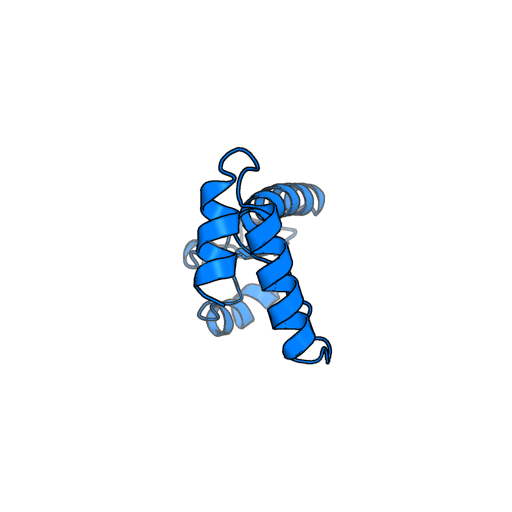8 92 LEU A C 1
ATOM 739 O O . LEU A 1 92 ? 16.570 12.706 -19.945 1.00 75.38 92 LEU A O 1
ATOM 743 N N . GLU A 1 93 ? 16.143 10.503 -20.103 1.00 73.06 93 GLU A N 1
ATOM 744 C CA . GLU A 1 93 ? 16.915 10.080 -18.926 1.00 73.06 93 GLU A CA 1
ATOM 745 C C . GLU A 1 93 ? 18.394 9.812 -19.230 1.00 73.06 93 GLU A C 1
ATOM 747 O O . GLU A 1 93 ? 19.197 9.718 -18.301 1.00 73.06 93 GLU A O 1
ATOM 752 N N . ILE A 1 94 ? 18.781 9.703 -20.506 1.00 73.31 94 ILE A N 1
ATOM 753 C CA . ILE A 1 94 ? 20.196 9.685 -20.885 1.00 73.31 94 ILE A CA 1
ATOM 754 C C . ILE A 1 94 ? 20.754 11.071 -20.554 1.00 73.31 94 ILE A C 1
ATOM 756 O O . ILE A 1 94 ? 20.379 12.060 -21.179 1.00 73.31 94 ILE A O 1
ATOM 760 N N . GLU A 1 95 ? 21.621 11.151 -19.542 1.00 64.88 95 GLU A N 1
A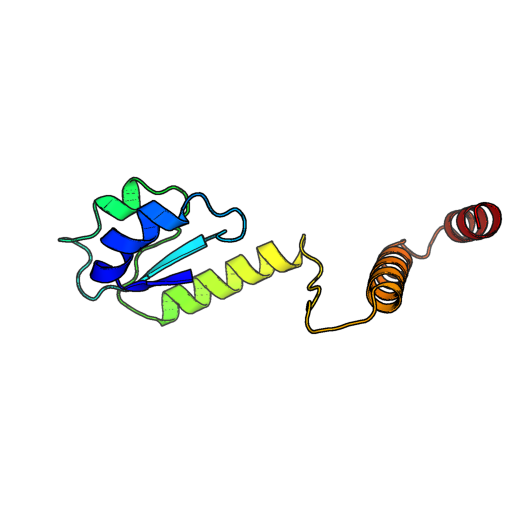TOM 761 C CA . GLU A 1 95 ? 22.311 12.393 -19.190 1.00 64.88 95 GLU A CA 1
ATOM 762 C C . GLU A 1 95 ? 23.070 12.918 -20.426 1.00 64.88 95 GLU A C 1
ATOM 764 O O . GLU A 1 95 ? 23.880 12.210 -21.028 1.00 64.88 95 GLU A O 1
ATOM 769 N N . ASP A 1 96 ? 22.745 14.153 -20.820 1.00 61.00 96 ASP A N 1
ATOM 770 C CA . ASP A 1 96 ? 23.067 14.816 -22.097 1.00 61.00 96 ASP A CA 1
ATOM 771 C C . ASP A 1 96 ? 24.552 15.205 -22.262 1.00 61.00 96 ASP A C 1
ATOM 773 O O . ASP A 1 96 ? 24.868 16.252 -22.819 1.00 61.00 96 ASP A O 1
ATOM 777 N N . ASP A 1 97 ? 25.485 14.391 -21.764 1.00 57.25 97 ASP A N 1
ATOM 778 C CA . ASP A 1 97 ? 26.922 14.710 -21.801 1.00 57.25 97 ASP A CA 1
ATOM 779 C C . ASP A 1 97 ? 27.751 13.773 -22.692 1.00 57.25 97 ASP A C 1
ATOM 781 O O . ASP A 1 97 ? 28.927 14.034 -22.944 1.00 57.25 97 ASP A O 1
ATOM 785 N N . ASP A 1 98 ? 27.151 12.715 -23.246 1.00 62.66 98 ASP A N 1
ATOM 786 C CA . ASP A 1 98 ? 27.860 11.789 -24.130 1.00 62.66 98 ASP A CA 1
ATOM 787 C C . ASP A 1 98 ? 27.167 11.696 -25.497 1.00 62.66 98 ASP A C 1
ATOM 789 O O . ASP A 1 98 ? 26.339 10.824 -25.766 1.00 62.66 98 ASP A O 1
ATOM 793 N N . ALA A 1 99 ? 27.563 12.576 -26.426 1.00 66.00 99 ALA A N 1
ATOM 794 C CA . ALA A 1 99 ? 27.198 12.507 -27.851 1.00 66.00 99 ALA A CA 1
ATOM 795 C C . ALA A 1 99 ? 27.471 11.119 -28.479 1.00 66.00 99 ALA A C 1
ATOM 797 O O . ALA A 1 99 ? 26.935 10.775 -29.535 1.00 66.00 99 ALA A O 1
ATOM 798 N N . LYS A 1 100 ? 28.299 10.309 -27.813 1.00 69.38 100 LYS A N 1
ATOM 799 C CA . LYS A 1 100 ? 28.545 8.900 -28.096 1.00 69.38 100 LYS A CA 1
ATOM 800 C C . LYS A 1 100 ? 27.294 8.026 -27.926 1.00 69.38 100 LYS A C 1
ATOM 802 O O . LYS A 1 100 ? 27.012 7.234 -28.818 1.00 69.38 100 LYS A O 1
ATOM 807 N N . SER A 1 101 ? 26.517 8.214 -26.859 1.00 67.06 101 SER A N 1
ATOM 808 C CA . SER A 1 101 ? 25.306 7.432 -26.564 1.00 67.06 101 SER A CA 1
ATOM 809 C C . SER A 1 101 ? 24.214 7.648 -27.616 1.00 67.06 101 SER A C 1
ATOM 811 O O . SER A 1 101 ? 23.566 6.701 -28.057 1.00 67.06 101 SER A O 1
ATOM 813 N N . ILE A 1 102 ? 24.060 8.889 -28.095 1.00 71.69 102 ILE A N 1
ATOM 814 C CA . ILE A 1 102 ? 23.145 9.214 -29.203 1.00 71.69 102 ILE A CA 1
ATOM 815 C C . ILE A 1 102 ? 23.629 8.570 -30.508 1.00 71.69 102 ILE A C 1
ATOM 817 O O . ILE A 1 102 ? 22.832 8.049 -31.286 1.00 71.69 102 ILE A O 1
ATOM 821 N N . ARG A 1 103 ? 24.940 8.590 -30.762 1.00 70.62 103 ARG A N 1
ATOM 822 C CA . ARG A 1 103 ? 25.518 8.039 -31.990 1.00 70.62 103 ARG A CA 1
ATOM 823 C C . ARG A 1 103 ? 25.407 6.515 -32.064 1.00 70.62 103 ARG A C 1
ATOM 825 O O . ARG A 1 103 ? 25.051 6.001 -33.117 1.00 70.62 103 ARG A O 1
ATOM 832 N N . GLU A 1 104 ? 25.652 5.813 -30.962 1.00 71.06 104 GLU A N 1
ATOM 833 C CA . GLU A 1 104 ? 25.484 4.355 -30.879 1.00 71.06 104 GLU A CA 1
ATOM 834 C C . GLU A 1 104 ? 24.021 3.939 -31.088 1.00 71.06 104 GLU A C 1
ATOM 836 O O . GLU A 1 104 ? 23.754 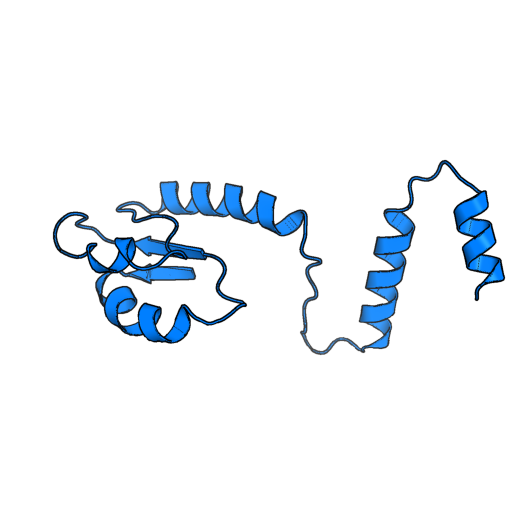2.938 -31.749 1.00 71.06 104 GLU A O 1
ATOM 841 N N . LEU A 1 105 ? 23.064 4.741 -30.607 1.00 68.94 105 LEU A N 1
ATOM 842 C CA . LEU A 1 105 ? 21.646 4.517 -30.883 1.00 68.94 105 LEU A CA 1
ATOM 843 C C . LEU A 1 105 ? 21.318 4.668 -32.377 1.00 68.94 105 LEU A C 1
ATOM 845 O O . LEU A 1 105 ? 20.625 3.820 -32.931 1.00 68.94 105 LEU A O 1
ATOM 849 N N . ILE A 1 106 ? 21.820 5.725 -33.029 1.00 73.56 106 ILE A N 1
ATOM 850 C CA . ILE A 1 106 ? 21.616 5.949 -34.471 1.00 73.56 106 ILE A CA 1
ATOM 851 C C . ILE A 1 106 ? 22.235 4.817 -35.302 1.00 73.56 106 ILE A C 1
ATOM 853 O O . ILE A 1 106 ? 21.689 4.474 -36.340 1.00 73.56 106 ILE A O 1
ATOM 857 N N . GLU A 1 107 ? 23.360 4.245 -34.870 1.00 76.38 107 GLU A N 1
ATOM 858 C CA . GLU A 1 107 ? 24.001 3.119 -35.565 1.00 76.38 107 GLU A CA 1
ATOM 859 C C . GLU A 1 107 ? 23.284 1.776 -35.341 1.00 76.38 107 GLU A C 1
ATOM 861 O O . GLU A 1 107 ? 23.402 0.879 -36.176 1.00 76.38 107 GLU A O 1
ATOM 866 N N . TYR A 1 108 ? 22.561 1.617 -34.228 1.00 70.06 108 TYR A N 1
ATOM 867 C CA . TYR A 1 108 ? 21.819 0.393 -33.912 1.00 70.06 108 TYR A CA 1
ATOM 868 C C . TYR A 1 108 ? 20.437 0.319 -34.590 1.00 70.06 108 TYR A C 1
ATOM 870 O O . TYR A 1 108 ? 19.930 -0.784 -34.811 1.00 70.06 108 TYR A O 1
ATOM 878 N N . CYS A 1 109 ? 19.820 1.467 -34.894 1.00 57.34 109 CYS A N 1
ATOM 879 C CA . CYS A 1 109 ? 18.539 1.576 -35.606 1.00 57.34 109 CYS A CA 1
ATOM 880 C C . CYS A 1 109 ? 18.703 1.557 -37.133 1.00 57.34 109 CYS A C 1
ATOM 882 O O . CYS A 1 109 ? 17.848 0.915 -37.786 1.00 57.34 109 CYS A O 1
#

Radius of gyration: 20.87 Å; chains: 1; bounding box: 43×28×56 Å

Sequence (109 aa):
MIVSDALGQHIVPEIQALPQLLSIYVFCDNQSIHQQWTKTIPKVKGVYTQIEPICEALKIDRRNCDRGMISISFNRIDPLFMYTQLLKEALLEIEDDDAKSIRELIEYC

Secondary structure (DSSP, 8-state):
-EEEHHHHHHHHHHHTT-TT---EEEE-S-HHHHTTTGGG-TTEEEEESSHHHHHHHHHHHHHHHTTT------SS--HHHHHHHHHHHHHHHS-TT-HHHHHHHHHH-

Organism: NCBI:txid392033

pLDDT: mean 79.55, std 13.15, range [50.19, 95.38]

Foldseek 3Di:
DEEELVVCLPVVVVCLPPPVLQAYEYEYLDCPPRCPVVVVRPRYPYYDPDVVVVVVVVVVVVVVQVVPDDPDPPPPDDVVVVVVVVVVVVVVPPDPPDPPVVVVVVVVD